Protein AF-A0A6J0DRA9-F1 (afdb_monomer_lite)

Structure (mmCIF, N/CA/C/O backbone):
data_AF-A0A6J0DRA9-F1
#
_entry.id   AF-A0A6J0DRA9-F1
#
loop_
_atom_site.group_PDB
_atom_site.id
_atom_site.type_symbol
_atom_site.label_atom_id
_atom_site.label_alt_id
_atom_site.label_comp_id
_atom_site.label_asym_id
_atom_site.label_entity_id
_atom_site.label_seq_id
_atom_site.pdbx_PDB_ins_code
_atom_site.Cartn_x
_atom_site.Cartn_y
_atom_site.Cartn_z
_atom_site.occupancy
_atom_site.B_iso_or_equiv
_atom_site.auth_seq_id
_atom_site.auth_comp_id
_atom_site.auth_asym_id
_atom_site.auth_atom_id
_atom_site.pdbx_PDB_model_num
ATOM 1 N N . MET A 1 1 ? -7.825 -8.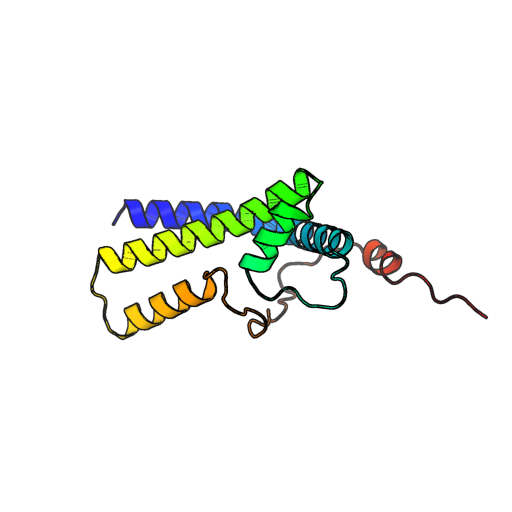032 23.698 1.00 63.78 1 MET A N 1
ATOM 2 C CA . MET A 1 1 ? -7.228 -6.673 23.798 1.00 63.78 1 MET A CA 1
ATOM 3 C C . MET A 1 1 ? -5.697 -6.674 23.669 1.00 63.78 1 MET A C 1
ATOM 5 O O . MET A 1 1 ? -5.191 -5.771 23.019 1.00 63.78 1 MET A O 1
ATOM 9 N N . ASN A 1 2 ? -4.951 -7.650 24.219 1.00 80.06 2 ASN A N 1
ATOM 10 C CA . ASN A 1 2 ? -3.497 -7.770 23.968 1.00 80.06 2 ASN A CA 1
ATOM 11 C C . ASN A 1 2 ? -3.162 -8.102 22.504 1.00 80.06 2 ASN A C 1
ATOM 13 O O . ASN A 1 2 ? -2.335 -7.422 21.915 1.00 80.06 2 ASN A O 1
ATOM 17 N N . GLU A 1 3 ? -3.880 -9.045 21.895 1.00 83.44 3 GLU A N 1
ATOM 18 C CA . GLU A 1 3 ? -3.708 -9.440 20.485 1.00 83.44 3 GLU A CA 1
ATOM 19 C C . GLU A 1 3 ? -3.845 -8.262 19.499 1.00 83.44 3 GLU A C 1
ATOM 21 O O . GLU A 1 3 ? -3.038 -8.084 18.590 1.00 83.44 3 GLU A O 1
ATOM 26 N N . VAL A 1 4 ? -4.818 -7.379 19.737 1.00 85.31 4 VAL A N 1
ATOM 27 C CA . VAL A 1 4 ? -5.027 -6.156 18.942 1.00 85.31 4 VAL A CA 1
ATOM 28 C C . VAL A 1 4 ? -3.830 -5.209 19.038 1.00 85.31 4 VAL A C 1
ATOM 30 O O . VAL A 1 4 ? -3.398 -4.638 18.040 1.00 85.31 4 VAL A O 1
ATOM 33 N N . LYS A 1 5 ? -3.273 -5.049 20.245 1.00 87.31 5 LYS A N 1
ATOM 34 C CA . LYS A 1 5 ? -2.096 -4.202 20.485 1.00 87.31 5 LYS A CA 1
ATOM 35 C C . LYS A 1 5 ? -0.844 -4.783 19.831 1.00 87.31 5 LYS A C 1
ATOM 37 O O . LYS A 1 5 ? -0.021 -4.026 19.326 1.00 87.31 5 LYS A O 1
ATOM 42 N N . GLU A 1 6 ? -0.697 -6.104 19.838 1.00 90.75 6 GLU A N 1
ATOM 43 C CA . GLU A 1 6 ? 0.401 -6.798 19.160 1.00 90.75 6 GLU A CA 1
ATOM 44 C C . GLU A 1 6 ? 0.294 -6.665 17.639 1.00 90.75 6 GLU A C 1
ATOM 46 O O . GLU A 1 6 ? 1.281 -6.313 16.994 1.00 90.75 6 GLU A O 1
ATOM 51 N N . THR A 1 7 ? -0.911 -6.832 17.088 1.00 91.06 7 THR A N 1
ATOM 52 C CA . THR A 1 7 ? -1.191 -6.626 15.659 1.00 91.06 7 THR A CA 1
ATOM 53 C C . THR A 1 7 ? -0.861 -5.195 15.240 1.00 91.06 7 THR A C 1
ATOM 55 O O . THR A 1 7 ? -0.126 -4.985 14.279 1.00 91.06 7 THR A O 1
ATOM 58 N N . LEU A 1 8 ? -1.322 -4.198 16.005 1.00 91.56 8 LEU A N 1
ATOM 59 C CA . LEU A 1 8 ? -1.019 -2.792 15.736 1.00 91.56 8 LEU A CA 1
ATOM 60 C C . LEU A 1 8 ? 0.492 -2.518 15.770 1.00 91.56 8 LEU A C 1
ATOM 62 O O . LEU A 1 8 ? 1.019 -1.885 14.860 1.00 91.56 8 LEU A O 1
ATOM 66 N N . ARG A 1 9 ? 1.206 -3.043 16.774 1.00 94.25 9 ARG A N 1
ATOM 67 C CA . ARG A 1 9 ? 2.667 -2.900 16.873 1.00 94.25 9 ARG A CA 1
ATOM 68 C C . ARG A 1 9 ? 3.385 -3.534 15.678 1.00 94.25 9 ARG A C 1
ATOM 70 O O . ARG A 1 9 ? 4.368 -2.973 15.199 1.00 94.25 9 ARG A O 1
ATOM 77 N N . SER A 1 10 ? 2.913 -4.685 15.200 1.00 94.50 10 SER A N 1
ATOM 78 C CA . SER A 1 10 ? 3.472 -5.348 14.017 1.00 94.50 10 SER A CA 1
ATOM 79 C C . SER A 1 10 ? 3.276 -4.503 12.753 1.00 94.50 10 SER A C 1
ATOM 81 O O . SER A 1 10 ? 4.241 -4.253 12.027 1.00 94.50 10 SER A O 1
ATOM 83 N N . ILE A 1 11 ? 2.068 -3.965 12.548 1.00 94.19 11 ILE A N 1
ATOM 84 C CA . ILE A 1 11 ? 1.761 -3.059 11.432 1.00 94.19 11 ILE A CA 1
ATOM 85 C C . ILE A 1 11 ? 2.637 -1.801 11.501 1.00 94.19 11 ILE A C 1
ATOM 87 O O . ILE A 1 11 ? 3.221 -1.408 10.494 1.00 94.19 11 ILE A O 1
ATOM 91 N N . GLU A 1 12 ? 2.801 -1.192 12.679 1.00 94.12 12 GLU A N 1
ATOM 92 C CA . GLU A 1 12 ? 3.675 -0.025 12.865 1.00 94.12 12 GLU A CA 1
ATOM 93 C C . GLU A 1 12 ? 5.137 -0.318 12.501 1.00 94.12 12 GLU A C 1
ATOM 95 O O . GLU A 1 12 ? 5.812 0.520 11.899 1.00 94.12 12 GLU A O 1
ATOM 100 N N . GLN A 1 13 ? 5.650 -1.500 12.850 1.00 94.94 13 GLN A N 1
ATOM 101 C CA . GLN A 1 13 ? 7.009 -1.912 12.494 1.00 94.94 13 GLN A CA 1
ATOM 102 C C . GLN A 1 13 ? 7.167 -2.097 10.980 1.00 94.94 13 GLN A C 1
ATOM 104 O O . GLN A 1 13 ? 8.131 -1.584 10.406 1.00 94.94 13 GLN A O 1
ATOM 109 N N . LYS A 1 14 ? 6.212 -2.768 10.322 1.00 94.38 14 LYS A N 1
ATOM 110 C CA . LYS A 1 14 ? 6.198 -2.910 8.856 1.00 94.38 14 LYS A CA 1
ATOM 111 C C . LYS A 1 14 ? 6.089 -1.556 8.164 1.00 94.38 14 LYS A C 1
ATOM 113 O O . LYS A 1 14 ? 6.829 -1.296 7.221 1.00 94.38 14 LYS A O 1
ATOM 118 N N . TYR A 1 15 ? 5.234 -0.669 8.669 1.00 94.31 15 TYR A N 1
ATOM 119 C CA . TYR A 1 15 ? 5.080 0.685 8.150 1.00 94.31 15 TYR A CA 1
ATOM 120 C C . TYR A 1 15 ? 6.380 1.490 8.245 1.00 94.31 15 TYR A C 1
ATOM 122 O O . TYR A 1 15 ? 6.775 2.119 7.269 1.00 94.31 15 TYR A O 1
ATOM 130 N N . LYS A 1 16 ? 7.105 1.422 9.370 1.00 92.94 16 LYS A N 1
ATOM 131 C CA . LYS A 1 16 ? 8.421 2.076 9.502 1.00 92.94 16 LYS A CA 1
ATOM 132 C C . LYS A 1 16 ? 9.427 1.560 8.473 1.00 92.94 16 LYS A C 1
ATOM 134 O O . LYS A 1 16 ? 10.155 2.352 7.881 1.00 92.94 16 LYS A O 1
ATOM 139 N N . LEU A 1 17 ? 9.457 0.247 8.243 1.00 93.25 17 LEU A N 1
ATOM 140 C CA . LEU A 1 17 ? 10.323 -0.363 7.232 1.00 93.25 17 LEU A CA 1
ATOM 141 C C . LEU A 1 17 ? 9.926 0.052 5.805 1.00 93.25 17 LEU A C 1
ATOM 143 O O . LEU A 1 17 ? 10.794 0.301 4.968 1.00 93.25 17 LEU A O 1
ATOM 147 N N . PHE A 1 18 ? 8.626 0.136 5.531 1.00 93.69 18 PHE A N 1
ATOM 148 C CA . PHE A 1 18 ? 8.099 0.621 4.259 1.00 93.69 18 PHE A CA 1
ATOM 149 C C . PHE A 1 18 ? 8.464 2.092 4.031 1.00 93.69 18 PHE A C 1
ATOM 151 O O . PHE A 1 18 ? 8.941 2.447 2.958 1.00 93.69 18 PHE A O 1
ATOM 158 N N . GLN A 1 19 ? 8.331 2.932 5.060 1.00 91.31 19 GLN A N 1
ATOM 159 C CA . GLN A 1 19 ? 8.671 4.353 5.009 1.00 91.31 19 GLN A CA 1
ATOM 160 C C . GLN A 1 19 ? 10.147 4.581 4.644 1.00 91.31 19 GLN A C 1
ATOM 162 O O . GLN A 1 19 ? 10.453 5.474 3.861 1.00 91.31 19 GLN A O 1
ATOM 167 N N . GLN A 1 20 ? 11.064 3.746 5.143 1.00 91.12 20 GLN A N 1
ATOM 168 C CA . GLN A 1 20 ? 12.486 3.799 4.767 1.00 91.12 20 GLN A CA 1
ATOM 169 C C . GLN A 1 20 ? 12.741 3.450 3.290 1.00 91.12 20 GLN A C 1
ATOM 171 O O . GLN A 1 20 ? 13.752 3.862 2.731 1.00 91.12 20 GLN A O 1
ATOM 176 N N . GLN A 1 21 ? 11.837 2.701 2.656 1.00 92.25 21 GLN A N 1
ATOM 177 C CA . GLN A 1 21 ? 11.931 2.240 1.266 1.00 92.25 21 GLN A CA 1
ATOM 178 C C . GLN A 1 21 ? 10.927 2.953 0.347 1.00 92.25 21 GLN A C 1
ATOM 180 O O . GLN A 1 21 ? 10.621 2.468 -0.744 1.00 92.25 21 GLN A O 1
ATOM 185 N N . GLN A 1 22 ? 10.410 4.113 0.760 1.00 90.69 22 GLN A N 1
ATOM 186 C CA . GLN A 1 22 ? 9.381 4.835 0.012 1.00 90.69 22 GLN A CA 1
ATOM 187 C C . GLN A 1 22 ? 9.832 5.193 -1.414 1.00 90.69 22 GLN A C 1
ATOM 189 O O . GLN A 1 22 ? 9.041 5.082 -2.347 1.00 90.69 22 GLN A O 1
ATOM 194 N N . PHE A 1 23 ? 11.101 5.557 -1.616 1.00 90.62 23 PHE A N 1
ATOM 195 C CA . PHE A 1 23 ? 11.631 5.827 -2.958 1.00 90.62 23 PHE A CA 1
ATOM 196 C C . PHE A 1 23 ? 11.671 4.573 -3.837 1.00 90.62 23 PHE A C 1
ATOM 198 O O . PHE A 1 23 ? 11.324 4.642 -5.011 1.00 90.62 23 PHE A O 1
ATOM 205 N N . THR A 1 24 ? 11.998 3.411 -3.264 1.00 91.94 24 THR A N 1
ATOM 206 C CA . THR A 1 24 ? 11.922 2.126 -3.975 1.00 91.94 24 THR A CA 1
ATOM 207 C C . THR A 1 24 ? 10.487 1.810 -4.384 1.00 91.94 24 THR A C 1
ATOM 209 O O . THR A 1 24 ? 10.259 1.328 -5.486 1.00 91.94 24 THR A O 1
ATOM 212 N N . PHE A 1 25 ? 9.506 2.115 -3.530 1.00 94.94 25 PHE A N 1
ATOM 213 C CA . PHE A 1 25 ? 8.092 1.957 -3.869 1.00 94.94 25 PHE A CA 1
ATOM 214 C C . PHE A 1 25 ? 7.673 2.863 -5.035 1.00 94.94 25 PHE A C 1
ATOM 216 O O . PHE A 1 25 ? 6.995 2.401 -5.949 1.00 94.94 25 PHE A O 1
ATOM 223 N N . ILE A 1 26 ? 8.099 4.131 -5.031 1.00 91.50 26 ILE A N 1
ATOM 224 C CA . ILE A 1 26 ? 7.813 5.081 -6.118 1.00 91.50 26 ILE A CA 1
ATOM 225 C C . ILE A 1 26 ? 8.424 4.586 -7.437 1.00 91.50 26 ILE A C 1
ATOM 227 O O . ILE A 1 26 ? 7.702 4.472 -8.425 1.00 91.50 26 ILE A O 1
ATOM 231 N N . ALA A 1 27 ? 9.704 4.203 -7.432 1.00 93.12 27 ALA A N 1
ATOM 232 C CA . ALA A 1 27 ? 10.380 3.666 -8.613 1.00 93.12 27 ALA A CA 1
ATOM 233 C C . ALA A 1 27 ? 9.701 2.387 -9.141 1.00 93.12 27 ALA A C 1
ATOM 235 O O . ALA A 1 27 ? 9.459 2.253 -10.338 1.00 93.12 27 ALA A O 1
ATOM 236 N N . ALA A 1 28 ? 9.300 1.475 -8.247 1.00 95.25 28 ALA A N 1
ATOM 237 C CA . ALA A 1 28 ? 8.576 0.261 -8.619 1.00 95.25 28 ALA A CA 1
ATOM 238 C C . ALA A 1 28 ? 7.246 0.566 -9.329 1.00 95.25 28 ALA A C 1
ATOM 240 O O . ALA A 1 28 ? 6.897 -0.089 -10.315 1.00 95.25 28 ALA A O 1
ATOM 241 N N . LEU A 1 29 ? 6.502 1.572 -8.856 1.00 94.19 29 LEU A N 1
ATOM 242 C CA . LEU A 1 29 ? 5.274 2.022 -9.511 1.00 94.19 29 LEU A CA 1
ATOM 243 C C . LEU A 1 29 ? 5.550 2.634 -10.887 1.00 94.19 29 LEU A C 1
ATOM 245 O O . LEU A 1 29 ? 4.794 2.377 -11.822 1.00 94.19 29 LEU A O 1
ATOM 249 N N . GLU A 1 30 ? 6.621 3.410 -11.037 1.00 92.00 30 GLU A N 1
ATOM 250 C CA . GLU A 1 30 ? 7.024 3.984 -12.325 1.00 92.00 30 GLU A CA 1
ATOM 251 C C . GLU A 1 30 ? 7.375 2.901 -13.349 1.00 92.00 30 GLU A C 1
ATOM 253 O O . GLU A 1 30 ? 6.822 2.912 -14.451 1.00 92.00 30 GLU A O 1
ATOM 258 N N . HIS A 1 31 ? 8.192 1.915 -12.965 1.00 94.19 31 HIS A N 1
ATOM 259 C CA . HIS A 1 31 ? 8.525 0.777 -13.826 1.00 94.19 31 HIS A CA 1
ATOM 260 C C . HIS A 1 31 ? 7.274 -0.007 -14.244 1.00 94.19 31 HIS A C 1
ATOM 262 O O . HIS A 1 31 ? 7.104 -0.346 -15.416 1.00 94.19 31 HIS A O 1
ATOM 268 N N . CYS A 1 32 ? 6.357 -0.276 -13.307 1.00 94.19 32 CYS A N 1
ATOM 269 C CA . CYS A 1 32 ? 5.123 -0.995 -13.625 1.00 94.19 32 CYS A CA 1
ATOM 270 C C . CYS A 1 32 ? 4.216 -0.204 -14.575 1.00 94.19 32 CYS A C 1
ATOM 272 O O . CYS A 1 32 ? 3.643 -0.782 -15.497 1.00 94.19 32 CYS A O 1
ATOM 274 N N . ARG A 1 33 ? 4.100 1.117 -14.390 1.00 93.12 33 ARG A N 1
ATOM 275 C CA . ARG A 1 33 ? 3.332 1.994 -15.290 1.00 93.12 33 ARG A CA 1
ATOM 276 C C . ARG A 1 33 ? 3.935 2.052 -16.684 1.00 93.12 33 ARG A C 1
ATOM 278 O O . ARG A 1 33 ? 3.197 2.104 -17.666 1.00 93.12 33 ARG A O 1
ATOM 285 N N . GLU A 1 34 ? 5.260 2.051 -16.779 1.00 91.62 34 GLU A N 1
ATOM 286 C CA . GLU A 1 34 ? 5.959 1.974 -18.057 1.00 91.62 34 GLU A CA 1
ATOM 287 C C . GLU A 1 34 ? 5.649 0.664 -18.785 1.00 91.62 34 GLU A C 1
ATOM 289 O O . GLU A 1 34 ? 5.249 0.707 -19.949 1.00 91.62 34 GLU A O 1
ATOM 294 N N . ASN A 1 35 ? 5.720 -0.467 -18.079 1.00 91.62 35 ASN A N 1
ATOM 295 C CA . ASN A 1 35 ? 5.383 -1.785 -18.623 1.00 91.62 35 ASN A CA 1
ATOM 296 C C . ASN A 1 35 ? 3.902 -1.912 -19.016 1.00 91.62 35 ASN A C 1
ATOM 298 O O . ASN A 1 35 ? 3.577 -2.614 -19.969 1.00 91.62 35 ASN A O 1
ATOM 302 N N . ALA A 1 36 ? 3.002 -1.234 -18.300 1.00 91.81 36 ALA A N 1
ATOM 303 C CA . ALA A 1 36 ? 1.573 -1.195 -18.610 1.00 91.81 36 ALA A CA 1
ATOM 304 C C . ALA A 1 36 ? 1.209 -0.191 -19.719 1.00 91.81 36 ALA A C 1
ATOM 306 O O . ALA A 1 36 ? 0.043 -0.094 -20.100 1.00 91.81 36 ALA A O 1
ATOM 307 N N . HIS A 1 37 ? 2.178 0.591 -20.208 1.00 89.94 37 HIS A N 1
ATOM 308 C CA . HIS A 1 37 ? 1.957 1.733 -21.098 1.00 89.94 37 HIS A CA 1
ATOM 309 C C . HIS A 1 37 ? 0.952 2.772 -20.546 1.00 89.94 37 HIS A C 1
ATOM 311 O O . HIS A 1 37 ? 0.356 3.531 -21.309 1.00 89.94 37 HIS A O 1
ATOM 317 N N . ASP A 1 38 ? 0.809 2.867 -19.217 1.00 86.06 38 ASP A N 1
ATOM 318 C CA . ASP A 1 38 ? -0.115 3.781 -18.524 1.00 86.06 38 ASP A CA 1
ATOM 319 C C . ASP A 1 38 ? 0.628 4.944 -17.840 1.00 86.06 38 ASP A C 1
ATOM 321 O O . ASP A 1 38 ? 0.515 5.227 -16.641 1.00 86.06 38 ASP A O 1
ATOM 325 N N . LYS A 1 39 ? 1.448 5.645 -18.632 1.00 81.06 39 LYS A N 1
ATOM 326 C CA . LYS A 1 39 ? 2.190 6.830 -18.166 1.00 81.06 39 LYS A CA 1
ATOM 327 C C . LYS A 1 39 ? 1.300 8.070 -18.007 1.00 81.06 39 LYS A C 1
ATOM 329 O O . LYS A 1 39 ? 1.709 9.033 -17.361 1.00 81.06 39 LYS A O 1
ATOM 334 N N . ILE A 1 40 ? 0.089 8.052 -18.567 1.00 79.62 40 ILE A N 1
ATOM 335 C CA . ILE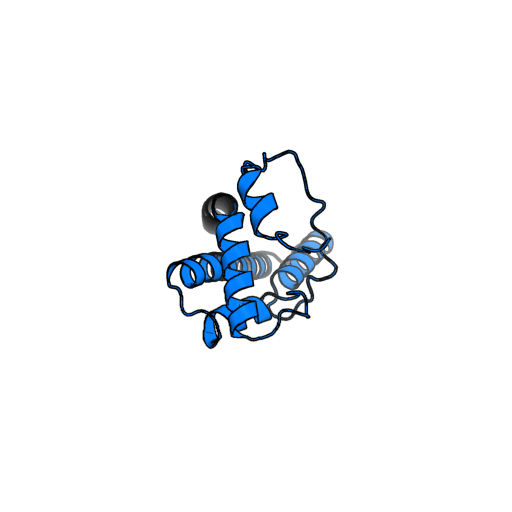 A 1 40 ? -0.803 9.219 -18.626 1.00 79.62 40 ILE A CA 1
ATOM 336 C C . ILE A 1 40 ? -1.697 9.297 -17.387 1.00 79.62 40 ILE A C 1
ATOM 338 O O . ILE A 1 40 ? -1.915 10.391 -16.865 1.00 79.62 40 ILE A O 1
ATOM 342 N N . ARG A 1 41 ? -2.224 8.167 -16.895 1.00 78.31 41 ARG A N 1
ATOM 343 C CA . ARG A 1 41 ? -3.155 8.190 -15.762 1.00 78.31 41 ARG A CA 1
ATOM 344 C C . ARG A 1 41 ? -2.399 8.122 -14.435 1.00 78.31 41 ARG A C 1
ATOM 346 O O . ARG A 1 41 ? -1.430 7.364 -14.320 1.00 78.31 41 ARG A O 1
ATOM 353 N N . PRO A 1 42 ? -2.797 8.924 -13.430 1.00 85.12 42 PRO A N 1
ATOM 354 C CA . PRO A 1 42 ? -2.263 8.787 -12.087 1.00 85.12 42 PRO A CA 1
ATOM 355 C C . PRO A 1 42 ? -2.767 7.490 -11.452 1.00 85.12 42 PRO A C 1
ATOM 357 O O . PRO A 1 42 ? -3.870 7.025 -11.741 1.00 85.12 42 PRO A O 1
ATOM 360 N N . ILE A 1 43 ? -1.967 6.943 -10.543 1.00 87.81 43 ILE A N 1
ATOM 361 C CA . ILE A 1 43 ? -2.390 5.827 -9.701 1.00 87.81 43 ILE A CA 1
ATOM 362 C C . ILE A 1 43 ? -3.336 6.375 -8.644 1.00 87.81 43 ILE A C 1
ATOM 364 O O . ILE A 1 43 ? -2.986 7.301 -7.914 1.00 87.81 43 ILE A O 1
ATOM 368 N N . SER A 1 44 ? -4.528 5.805 -8.575 1.00 90.00 44 SER A N 1
ATOM 369 C CA . SER A 1 44 ? -5.624 6.328 -7.774 1.00 90.00 44 SER A CA 1
ATOM 370 C C . SER A 1 44 ? -6.228 5.300 -6.824 1.00 90.00 44 SER A C 1
ATOM 372 O O . SER A 1 44 ? -7.064 5.663 -6.017 1.00 90.00 44 SER A O 1
ATOM 374 N N . SER A 1 45 ? -5.828 4.027 -6.863 1.00 93.12 45 SER A N 1
ATOM 375 C CA . SER A 1 45 ? -6.397 3.009 -5.966 1.00 93.12 45 SER A CA 1
ATOM 376 C C . SER A 1 45 ? -5.406 1.906 -5.602 1.00 93.12 45 SER A C 1
ATOM 378 O O . SER A 1 45 ? -4.460 1.622 -6.338 1.00 93.12 45 SER A O 1
ATOM 380 N N . ILE A 1 46 ? -5.655 1.238 -4.472 1.00 94.31 46 ILE A N 1
ATOM 381 C CA . ILE A 1 46 ? -4.879 0.068 -4.028 1.00 94.31 46 ILE A CA 1
ATOM 382 C C . ILE A 1 46 ? -5.034 -1.088 -5.031 1.00 94.31 46 ILE A C 1
ATOM 384 O O . ILE A 1 46 ? -4.068 -1.790 -5.322 1.00 94.31 46 ILE A O 1
ATOM 388 N N . GLY A 1 47 ? -6.221 -1.252 -5.620 1.00 94.00 47 GLY A N 1
ATOM 389 C CA . GLY A 1 47 ? -6.486 -2.263 -6.643 1.00 94.00 47 GLY A CA 1
ATOM 390 C C . GLY A 1 47 ? -5.647 -2.068 -7.908 1.00 94.00 47 GLY A C 1
ATOM 391 O O . GLY A 1 47 ? -5.176 -3.047 -8.484 1.00 94.00 47 GLY A O 1
ATOM 392 N N . GLN A 1 48 ? -5.374 -0.822 -8.311 1.00 93.12 48 GLN A N 1
ATOM 393 C CA . GLN A 1 48 ? -4.434 -0.551 -9.406 1.00 93.12 48 GLN A CA 1
ATOM 394 C C . GLN A 1 48 ? -3.007 -0.985 -9.054 1.00 93.12 48 GLN A C 1
ATOM 396 O O . GLN A 1 48 ? -2.344 -1.602 -9.884 1.00 93.12 48 GLN A O 1
ATOM 401 N N . VAL A 1 49 ? -2.550 -0.731 -7.823 1.00 95.00 49 VAL A N 1
ATOM 402 C CA . VAL A 1 49 ? -1.228 -1.183 -7.352 1.00 95.00 49 VAL A CA 1
ATOM 403 C C . VAL A 1 49 ? -1.126 -2.711 -7.379 1.00 95.00 49 VAL A C 1
ATOM 405 O O . VAL A 1 49 ? -0.121 -3.253 -7.838 1.00 95.00 49 VAL A O 1
ATOM 408 N N . GLN A 1 50 ? -2.179 -3.414 -6.951 1.00 96.06 50 GLN A N 1
ATOM 409 C CA . GLN A 1 50 ? -2.241 -4.873 -7.035 1.00 96.06 50 GLN A CA 1
ATOM 410 C C . GLN A 1 50 ? -2.183 -5.367 -8.486 1.00 96.06 50 GLN A C 1
ATOM 412 O O . GLN A 1 50 ? -1.367 -6.231 -8.802 1.00 96.06 50 GLN A O 1
ATOM 417 N N . SER A 1 51 ? -2.984 -4.778 -9.379 1.00 95.06 51 SER A N 1
ATOM 418 C CA . SER A 1 51 ? -2.988 -5.135 -10.802 1.00 95.06 51 SER A CA 1
ATOM 419 C C . SER A 1 51 ? -1.610 -4.943 -11.447 1.00 95.06 51 SER A C 1
ATOM 421 O O . SER A 1 51 ? -1.140 -5.823 -12.171 1.00 95.06 51 SER A O 1
ATOM 423 N N . TYR A 1 52 ? -0.917 -3.847 -11.122 1.00 94.81 52 TYR A N 1
ATOM 424 C CA . TYR A 1 52 ? 0.460 -3.599 -11.550 1.00 94.81 52 TYR A CA 1
ATOM 425 C C . TYR A 1 52 ? 1.447 -4.650 -11.054 1.00 94.81 52 TYR A C 1
ATOM 427 O O . TYR A 1 52 ? 2.221 -5.180 -11.851 1.00 94.81 52 TYR A O 1
ATOM 435 N N . MET A 1 53 ? 1.386 -5.006 -9.772 1.00 95.75 53 MET A N 1
ATOM 436 C CA . MET A 1 53 ? 2.244 -6.045 -9.202 1.00 95.75 53 MET A CA 1
ATOM 437 C C . MET A 1 53 ? 2.011 -7.426 -9.847 1.00 95.75 53 MET A C 1
ATOM 439 O O . MET A 1 53 ? 2.948 -8.215 -9.996 1.00 95.75 53 MET A O 1
ATOM 443 N N . GLU A 1 54 ? 0.768 -7.748 -10.199 1.00 95.62 54 GLU A N 1
ATOM 444 C CA . GLU A 1 54 ? 0.398 -9.055 -10.749 1.00 95.62 54 GLU A CA 1
ATOM 445 C C . GLU A 1 54 ? 0.735 -9.193 -12.236 1.00 95.62 54 GLU A C 1
ATOM 447 O O . GLU A 1 54 ? 1.242 -10.241 -12.635 1.00 95.62 54 GLU A O 1
ATOM 452 N N . HIS A 1 55 ? 0.505 -8.148 -13.036 1.00 95.19 55 HIS A N 1
ATOM 453 C CA . HIS A 1 55 ? 0.539 -8.247 -14.500 1.00 95.19 55 HIS A CA 1
ATOM 454 C C . HIS A 1 55 ? 1.711 -7.511 -15.158 1.00 95.19 55 HIS A C 1
ATOM 456 O O . HIS A 1 55 ? 2.065 -7.831 -16.290 1.00 95.19 55 HIS A O 1
ATOM 462 N N . TYR A 1 56 ? 2.314 -6.533 -14.476 1.00 94.25 56 TYR A N 1
ATOM 463 C CA . TYR A 1 56 ? 3.273 -5.603 -15.088 1.00 94.25 56 TYR A CA 1
ATOM 464 C C . TYR A 1 56 ? 4.587 -5.461 -14.298 1.00 94.25 56 TYR A C 1
ATOM 466 O O . TYR A 1 56 ? 5.460 -4.676 -14.675 1.00 94.25 56 TYR A O 1
ATOM 474 N N . CYS A 1 57 ? 4.762 -6.238 -13.224 1.00 95.00 57 CYS A N 1
ATOM 475 C CA . CYS A 1 57 ? 5.948 -6.214 -12.373 1.00 95.00 57 CYS A CA 1
ATOM 476 C C . CYS A 1 57 ? 6.839 -7.443 -12.602 1.00 95.00 57 CYS A C 1
ATOM 478 O O . CYS A 1 57 ? 6.585 -8.523 -12.065 1.00 95.00 57 CYS A O 1
ATOM 480 N N . ASN A 1 58 ? 7.933 -7.252 -13.340 1.00 90.94 58 ASN A N 1
ATOM 481 C CA . ASN A 1 58 ? 8.892 -8.318 -13.667 1.00 90.94 58 ASN A CA 1
ATOM 482 C C . ASN A 1 58 ? 10.102 -8.369 -12.714 1.00 90.94 58 ASN A C 1
ATOM 484 O O . ASN A 1 58 ? 10.824 -9.363 -12.672 1.00 90.94 58 ASN A O 1
ATOM 488 N N . ASN A 1 59 ? 10.341 -7.301 -11.949 1.00 93.88 59 ASN A N 1
ATOM 489 C CA . ASN A 1 59 ? 11.473 -7.179 -11.035 1.00 93.88 59 ASN A CA 1
ATOM 490 C C . ASN A 1 59 ? 11.098 -7.686 -9.628 1.00 93.88 59 ASN A C 1
ATOM 492 O O . ASN A 1 59 ? 10.054 -7.332 -9.080 1.00 93.88 59 ASN A O 1
ATOM 496 N N . SER A 1 60 ? 11.952 -8.516 -9.020 1.00 95.31 60 SER A N 1
ATOM 497 C CA . SER A 1 60 ? 11.700 -9.097 -7.693 1.00 95.31 60 SER A CA 1
ATOM 498 C C . SER A 1 60 ? 11.749 -8.077 -6.550 1.00 95.31 60 SER A C 1
ATOM 500 O O . SER A 1 60 ? 11.013 -8.219 -5.574 1.00 95.31 60 SER A O 1
ATOM 502 N N . THR A 1 61 ? 12.607 -7.061 -6.655 1.00 95.50 61 THR A N 1
ATOM 503 C CA . THR A 1 61 ? 12.705 -5.954 -5.694 1.00 95.50 61 THR A CA 1
ATOM 504 C C . THR A 1 61 ? 11.447 -5.097 -5.746 1.00 95.50 61 THR A C 1
ATOM 506 O O . THR A 1 61 ? 10.842 -4.849 -4.702 1.00 95.50 61 THR A O 1
ATOM 509 N N . ASP A 1 62 ? 10.998 -4.745 -6.952 1.00 95.69 62 ASP A N 1
ATOM 510 C CA . ASP A 1 62 ? 9.761 -3.988 -7.168 1.00 95.69 62 ASP A CA 1
ATOM 511 C C . ASP A 1 62 ? 8.561 -4.768 -6.623 1.00 95.69 62 ASP A C 1
ATOM 513 O O . ASP A 1 62 ? 7.783 -4.267 -5.812 1.00 95.69 62 ASP A O 1
ATOM 517 N N . ARG A 1 63 ? 8.474 -6.061 -6.953 1.00 96.88 63 ARG A N 1
ATOM 518 C CA . ARG A 1 63 ? 7.408 -6.933 -6.452 1.00 96.88 63 ARG A CA 1
ATOM 519 C C . ARG A 1 63 ? 7.393 -6.996 -4.929 1.00 96.88 63 ARG A C 1
ATOM 521 O O . ARG A 1 63 ? 6.324 -6.950 -4.330 1.00 96.88 63 ARG A O 1
ATOM 528 N N . ARG A 1 64 ? 8.564 -7.083 -4.290 1.00 96.88 64 ARG A N 1
ATOM 529 C CA . ARG A 1 64 ? 8.682 -7.123 -2.827 1.00 96.88 64 ARG A CA 1
ATOM 530 C C . ARG A 1 64 ? 8.161 -5.841 -2.178 1.00 96.88 64 ARG A C 1
ATOM 532 O O . ARG A 1 64 ? 7.459 -5.936 -1.172 1.00 96.88 64 ARG A O 1
ATOM 539 N N . ILE A 1 65 ? 8.502 -4.664 -2.705 1.00 97.12 65 ILE A N 1
ATOM 540 C CA . ILE A 1 65 ? 8.069 -3.400 -2.094 1.00 97.12 65 ILE A CA 1
ATOM 541 C C . ILE A 1 65 ? 6.582 -3.114 -2.355 1.00 97.12 65 ILE A C 1
ATOM 543 O O . ILE A 1 65 ? 5.883 -2.670 -1.444 1.00 97.12 65 ILE A O 1
ATOM 547 N N . LEU A 1 66 ? 6.069 -3.453 -3.545 1.00 96.81 66 LEU A N 1
ATOM 548 C CA . LEU A 1 66 ? 4.636 -3.380 -3.853 1.00 96.81 66 LEU A CA 1
ATOM 549 C C . LEU A 1 66 ? 3.834 -4.325 -2.953 1.00 96.81 66 LEU A C 1
ATOM 551 O O . LEU A 1 66 ? 2.815 -3.931 -2.389 1.00 96.81 66 LEU A O 1
ATOM 555 N N . PHE A 1 67 ? 4.333 -5.546 -2.745 1.00 96.69 67 PHE A N 1
ATOM 556 C CA . PHE A 1 67 ? 3.720 -6.502 -1.830 1.00 96.69 67 PHE A CA 1
ATOM 557 C C . PHE A 1 67 ? 3.699 -5.986 -0.387 1.00 96.69 67 PHE A C 1
ATOM 559 O O . PHE A 1 67 ? 2.678 -6.108 0.276 1.00 96.69 67 PHE A O 1
ATOM 566 N N . MET A 1 68 ? 4.783 -5.364 0.094 1.00 96.50 68 MET A N 1
ATOM 567 C CA . MET A 1 68 ? 4.832 -4.785 1.444 1.00 96.50 68 MET A CA 1
ATOM 568 C C . MET A 1 68 ? 3.745 -3.721 1.657 1.00 96.50 68 MET A C 1
ATOM 570 O O . MET A 1 68 ? 3.098 -3.717 2.701 1.00 96.50 68 MET A O 1
ATOM 574 N N . PHE A 1 69 ? 3.510 -2.856 0.665 1.00 95.94 69 PHE A N 1
ATOM 575 C CA . PHE A 1 69 ? 2.412 -1.886 0.702 1.00 95.94 69 PHE A CA 1
ATOM 576 C C . PHE A 1 69 ? 1.042 -2.576 0.796 1.00 95.94 69 PHE A C 1
ATOM 578 O O . PHE A 1 69 ? 0.248 -2.262 1.683 1.00 95.94 69 PHE A O 1
ATOM 585 N N . LEU A 1 70 ? 0.780 -3.546 -0.088 1.00 96.38 70 LEU A N 1
ATOM 586 C CA . LEU A 1 70 ? -0.493 -4.274 -0.128 1.00 96.38 70 LEU A CA 1
ATOM 587 C C . LEU A 1 70 ? -0.747 -5.074 1.158 1.00 96.38 70 LEU A C 1
ATOM 589 O O . LEU A 1 70 ? -1.880 -5.115 1.641 1.00 96.38 70 LEU A O 1
ATOM 593 N N . ASP A 1 71 ? 0.298 -5.674 1.730 1.00 95.88 71 ASP A N 1
ATOM 594 C CA . ASP A 1 71 ? 0.237 -6.414 2.991 1.00 95.88 71 ASP A CA 1
ATOM 595 C C . ASP A 1 71 ? -0.153 -5.492 4.154 1.00 95.88 71 ASP A C 1
ATOM 597 O O . ASP A 1 71 ? -1.093 -5.798 4.885 1.00 95.88 71 ASP A O 1
ATOM 601 N N . ILE A 1 72 ? 0.465 -4.306 4.259 1.00 95.19 72 ILE A N 1
ATOM 602 C CA . ILE A 1 72 ? 0.100 -3.297 5.268 1.00 95.19 72 ILE A CA 1
ATOM 603 C C . ILE A 1 72 ? -1.374 -2.887 5.125 1.00 95.19 72 ILE A C 1
ATOM 605 O O . ILE A 1 72 ? -2.099 -2.859 6.121 1.00 95.19 72 ILE A O 1
ATOM 609 N N . CYS A 1 73 ? -1.852 -2.597 3.909 1.00 94.94 73 CYS A N 1
ATOM 610 C CA . CYS A 1 73 ? -3.260 -2.247 3.684 1.00 94.94 73 CYS A CA 1
ATOM 611 C C . CYS A 1 73 ? -4.211 -3.391 4.077 1.00 94.94 73 CYS A C 1
ATOM 613 O O . CYS A 1 73 ? -5.245 -3.153 4.704 1.00 94.94 73 CYS A O 1
ATOM 615 N N . SER A 1 74 ? -3.848 -4.634 3.748 1.00 94.19 74 SER A N 1
ATOM 616 C CA . SER A 1 74 ? -4.614 -5.833 4.102 1.00 94.19 74 SER A CA 1
ATOM 617 C C . SER A 1 74 ? -4.694 -6.032 5.617 1.00 94.19 74 SER A C 1
ATOM 619 O O . SER A 1 74 ? -5.778 -6.263 6.158 1.00 94.19 74 SER A O 1
ATOM 621 N N . GLU A 1 75 ? -3.574 -5.895 6.327 1.00 94.00 75 GLU A N 1
ATOM 622 C CA . GLU A 1 75 ? -3.530 -6.008 7.787 1.00 94.00 75 GLU A CA 1
ATOM 623 C C . GLU A 1 75 ? -4.300 -4.887 8.486 1.00 94.00 75 GLU A C 1
ATOM 625 O O . GLU A 1 75 ? -5.035 -5.160 9.435 1.00 94.00 75 GLU A O 1
ATOM 630 N N . LEU A 1 76 ? -4.217 -3.650 7.987 1.00 93.31 76 LEU A N 1
ATOM 631 C CA . LEU A 1 76 ? -5.027 -2.538 8.489 1.00 93.31 76 LEU A CA 1
ATOM 632 C C . LEU A 1 76 ? -6.527 -2.807 8.321 1.00 93.31 76 LEU A C 1
ATOM 634 O O . LEU A 1 76 ? -7.301 -2.557 9.245 1.00 93.31 76 LEU A O 1
ATOM 638 N N . ASN A 1 77 ? -6.947 -3.356 7.178 1.00 91.88 77 ASN A N 1
ATOM 639 C CA . ASN A 1 77 ? -8.347 -3.704 6.947 1.00 91.88 77 ASN A CA 1
ATOM 640 C C . ASN A 1 77 ? -8.827 -4.811 7.902 1.00 91.88 77 ASN A C 1
ATOM 642 O O . ASN A 1 77 ? -9.890 -4.689 8.511 1.00 91.88 77 ASN A O 1
ATOM 646 N N . LYS A 1 78 ? -8.018 -5.861 8.097 1.00 91.56 78 LYS A N 1
ATOM 647 C CA . LYS A 1 78 ? -8.305 -6.936 9.065 1.00 91.56 78 LYS A CA 1
ATOM 648 C C . LYS A 1 78 ? -8.397 -6.399 10.492 1.00 91.56 78 LYS A C 1
ATOM 650 O O . LYS A 1 78 ? -9.303 -6.777 11.232 1.00 91.56 78 LYS A O 1
ATOM 655 N N . LEU A 1 79 ? -7.499 -5.488 10.869 1.00 90.44 79 LEU A N 1
ATOM 656 C CA . LEU A 1 79 ? -7.533 -4.830 12.172 1.00 90.44 79 LEU A CA 1
ATOM 657 C C . LEU A 1 79 ? -8.832 -4.028 12.346 1.00 90.44 79 LEU A C 1
ATOM 659 O O . LEU A 1 79 ? -9.448 -4.096 13.409 1.00 90.44 79 LEU A O 1
ATOM 663 N N . CYS A 1 80 ? -9.286 -3.329 11.300 1.00 89.50 80 CYS A N 1
ATOM 664 C CA . CYS A 1 80 ? -10.555 -2.605 11.338 1.00 89.50 80 CYS A CA 1
ATOM 665 C C . CYS A 1 80 ? -11.751 -3.548 11.559 1.00 89.50 80 CYS A C 1
ATOM 667 O O . CYS A 1 80 ? -12.562 -3.315 12.452 1.00 89.50 80 CYS A O 1
ATOM 669 N N . GLN A 1 81 ? -11.820 -4.653 10.812 1.00 88.12 81 GLN A N 1
ATOM 670 C CA . GLN A 1 81 ? -12.865 -5.675 10.976 1.00 88.12 81 GLN A CA 1
ATOM 671 C C . GLN A 1 81 ? -12.861 -6.288 12.384 1.00 88.12 81 GLN A C 1
ATOM 673 O O . GLN A 1 81 ? -13.913 -6.537 12.972 1.00 88.12 81 GLN A O 1
ATOM 678 N N . HIS A 1 82 ? -11.674 -6.505 12.953 1.00 87.12 82 HIS A N 1
ATOM 679 C CA . HIS A 1 82 ? -11.536 -7.052 14.297 1.00 87.12 82 HIS A CA 1
ATOM 680 C C . HIS A 1 82 ? -12.028 -6.079 15.382 1.00 87.12 82 HIS A C 1
ATOM 682 O O . HIS A 1 82 ? -12.658 -6.507 16.350 1.00 87.12 82 HIS A O 1
ATOM 688 N N . PHE A 1 83 ? -11.807 -4.769 15.216 1.00 84.69 83 PHE A N 1
ATOM 689 C CA . PHE A 1 83 ? -12.380 -3.758 16.113 1.00 84.69 83 PHE A CA 1
ATOM 690 C C . PHE A 1 83 ? -13.911 -3.750 16.085 1.00 84.69 83 PHE A C 1
ATOM 692 O O . PHE A 1 83 ? -14.535 -3.662 17.141 1.00 84.69 83 PHE A O 1
ATOM 699 N N . GLU A 1 84 ? -14.497 -3.899 14.900 1.00 83.12 84 GLU A N 1
ATOM 700 C CA . GLU A 1 84 ? -15.945 -4.009 14.692 1.00 83.12 84 GLU A CA 1
ATOM 701 C C . GLU A 1 84 ? -16.552 -5.218 15.414 1.00 83.12 84 GLU A C 1
ATOM 703 O O . GLU A 1 84 ? -17.587 -5.104 16.069 1.00 83.12 84 GLU A O 1
ATOM 708 N N . ALA A 1 85 ? -15.882 -6.370 15.337 1.00 82.44 85 ALA A N 1
ATOM 709 C CA . ALA A 1 85 ? -16.338 -7.601 15.977 1.00 82.44 85 ALA A CA 1
ATOM 710 C C . ALA A 1 85 ? -16.228 -7.561 17.512 1.00 82.44 85 ALA A C 1
ATOM 712 O O . ALA A 1 85 ? -17.033 -8.179 18.208 1.00 82.44 85 ALA A O 1
ATOM 713 N N . LEU A 1 86 ? -15.229 -6.854 18.052 1.00 78.12 86 LEU A N 1
ATOM 714 C CA . LEU A 1 86 ? -14.984 -6.778 19.495 1.00 78.12 86 LEU A CA 1
ATOM 715 C C . LEU A 1 86 ? -15.893 -5.786 20.222 1.00 78.12 86 LEU A C 1
ATOM 717 O O . LEU A 1 86 ? -16.133 -5.948 21.421 1.00 78.12 86 LEU A O 1
ATOM 721 N N . HIS A 1 87 ? -16.353 -4.732 19.547 1.00 68.69 87 HIS A N 1
ATOM 722 C CA . HIS A 1 87 ? -17.167 -3.715 20.191 1.00 68.69 87 HIS A CA 1
ATOM 723 C C . HIS A 1 87 ? -18.129 -3.066 19.199 1.00 68.69 87 HIS A C 1
ATOM 725 O O . HIS A 1 87 ? -17.707 -2.454 18.220 1.00 68.69 87 HIS A O 1
ATOM 731 N N . SER A 1 88 ? -19.426 -3.099 19.515 1.00 65.94 88 SER A N 1
ATOM 732 C CA . SER A 1 88 ? -20.400 -2.166 18.954 1.00 65.94 88 SER A CA 1
ATOM 733 C C . SER A 1 88 ? -20.060 -0.778 19.495 1.00 65.94 88 SER A C 1
ATOM 735 O O . SER A 1 88 ? -20.580 -0.356 20.529 1.00 65.94 88 SER A O 1
ATOM 737 N N . GLY A 1 89 ? -19.078 -0.128 18.875 1.00 70.25 89 GLY A N 1
ATOM 738 C CA . GLY A 1 89 ? -18.543 1.138 19.336 1.00 70.25 89 GLY A CA 1
ATOM 739 C C . GLY A 1 89 ? -19.599 2.236 19.376 1.00 70.25 89 GLY A C 1
ATOM 740 O O . GLY A 1 89 ? -20.749 2.084 18.961 1.00 70.25 89 GLY A O 1
ATOM 741 N N . THR A 1 90 ? -19.183 3.397 19.858 1.00 80.44 90 THR A N 1
ATOM 742 C CA . THR A 1 90 ? -19.995 4.610 19.762 1.00 80.44 90 THR A CA 1
ATOM 743 C C . THR A 1 90 ? -20.171 5.028 18.294 1.00 80.44 90 THR A C 1
ATOM 745 O O . THR A 1 90 ? -19.315 4.712 17.461 1.00 80.44 90 THR A O 1
ATOM 748 N N . PRO A 1 91 ? -21.205 5.817 17.951 1.00 81.19 91 PRO A N 1
ATOM 749 C CA . PRO A 1 91 ? -21.367 6.347 16.594 1.00 81.19 91 PRO A CA 1
ATOM 750 C C . PRO A 1 91 ? -20.117 7.069 16.066 1.00 81.19 91 PRO A C 1
ATOM 752 O O . PRO A 1 91 ? -19.811 6.994 14.879 1.00 81.19 91 PRO A O 1
ATOM 755 N N . VAL A 1 92 ? -19.358 7.723 16.954 1.00 82.50 92 VAL A N 1
ATOM 756 C CA . VAL A 1 92 ? -18.111 8.426 16.615 1.00 82.50 92 VAL A CA 1
ATOM 757 C C . VAL A 1 92 ? -17.001 7.444 16.238 1.00 82.50 92 VAL A C 1
ATOM 759 O O . VAL A 1 92 ? -16.376 7.597 15.190 1.00 82.50 92 VAL A O 1
ATOM 762 N N . THR A 1 93 ? -16.762 6.418 17.058 1.00 83.25 93 THR A N 1
ATOM 763 C CA . THR A 1 93 ? -15.722 5.412 16.788 1.00 83.25 93 THR A CA 1
ATOM 764 C C . THR A 1 93 ? -16.058 4.569 15.563 1.00 83.25 93 THR A C 1
ATOM 766 O O . THR A 1 93 ? -15.165 4.280 14.774 1.00 83.25 93 THR A O 1
ATOM 769 N N . ASN A 1 94 ? -17.338 4.255 15.352 1.00 83.81 94 ASN A N 1
ATOM 770 C CA . ASN A 1 94 ? -17.783 3.517 14.170 1.00 83.81 94 ASN A CA 1
ATOM 771 C C . ASN A 1 94 ? -17.599 4.362 12.902 1.00 83.81 94 ASN A C 1
ATOM 773 O O . ASN A 1 94 ? -17.092 3.863 11.909 1.00 83.81 94 ASN A O 1
ATOM 777 N N . ASN A 1 95 ? -17.903 5.666 12.941 1.00 85.88 95 ASN A N 1
ATOM 778 C CA . ASN A 1 95 ? -17.652 6.562 11.806 1.00 85.88 95 ASN A CA 1
ATOM 779 C C . ASN A 1 95 ? -16.158 6.640 11.442 1.00 85.88 95 ASN A C 1
ATOM 781 O O . ASN A 1 95 ? -15.804 6.606 10.264 1.00 85.88 95 ASN A O 1
ATOM 785 N N . LEU A 1 96 ? -15.275 6.722 12.444 1.00 86.25 96 LEU A N 1
ATOM 786 C CA . LEU A 1 96 ? -13.827 6.692 12.217 1.00 86.25 96 LEU A CA 1
ATOM 787 C C . LEU A 1 96 ? -13.381 5.363 11.596 1.00 86.25 96 LEU A C 1
ATOM 789 O O . LEU A 1 96 ? -12.593 5.366 10.653 1.00 86.25 96 LEU A O 1
ATOM 793 N N . LEU A 1 97 ? -13.917 4.246 12.084 1.00 87.69 97 LEU A N 1
ATOM 794 C CA . LEU A 1 97 ? -13.605 2.913 11.580 1.00 87.69 97 LEU A CA 1
ATOM 795 C C . LEU A 1 97 ? -14.055 2.721 10.125 1.00 87.69 97 LEU A C 1
ATOM 797 O O . LEU A 1 97 ? -13.271 2.254 9.302 1.00 87.69 97 LEU A O 1
ATOM 801 N N . GLU A 1 98 ? -15.262 3.172 9.777 1.00 88.31 98 GLU A N 1
ATOM 802 C CA . GLU A 1 98 ? -15.765 3.168 8.397 1.00 88.31 98 GLU A CA 1
ATOM 803 C C . GLU A 1 98 ? -14.876 3.981 7.451 1.00 88.31 98 GLU A C 1
ATOM 805 O O . GLU A 1 98 ? -14.578 3.548 6.333 1.00 88.31 98 GLU A O 1
ATOM 810 N N . LYS A 1 99 ? -14.384 5.141 7.903 1.00 88.19 99 LYS A N 1
ATOM 811 C CA . LYS A 1 99 ? -13.421 5.937 7.130 1.00 88.19 99 LYS A CA 1
ATOM 812 C C . LYS A 1 99 ? -12.113 5.182 6.921 1.00 88.19 99 LYS A C 1
ATOM 814 O O . LYS A 1 99 ? -11.621 5.153 5.798 1.00 88.19 99 LYS A O 1
ATOM 819 N N . CYS A 1 100 ? -11.573 4.544 7.960 1.00 87.50 100 CYS A N 1
ATOM 820 C CA . CYS A 1 100 ? -10.361 3.733 7.844 1.00 87.50 100 CYS A CA 1
ATOM 821 C C . CYS A 1 100 ? -10.541 2.591 6.838 1.00 87.50 100 CYS A C 1
ATOM 823 O O . CYS A 1 100 ? -9.718 2.460 5.936 1.00 87.50 100 CYS A O 1
ATOM 825 N N . LYS A 1 101 ? -11.640 1.830 6.928 1.00 89.75 101 LYS A N 1
ATOM 826 C CA . LYS A 1 101 ? -11.978 0.763 5.970 1.00 89.75 101 LYS A CA 1
ATOM 827 C C . LYS A 1 101 ? -12.092 1.282 4.542 1.00 89.75 101 LYS A C 1
ATOM 829 O O . LYS A 1 101 ? -11.564 0.669 3.622 1.00 89.75 101 LYS A O 1
ATOM 834 N N . THR A 1 102 ? -12.746 2.429 4.362 1.00 89.69 102 THR A N 1
ATOM 835 C CA . THR A 1 102 ? -12.871 3.070 3.048 1.00 89.69 102 THR A CA 1
ATOM 836 C C . THR A 1 102 ? -11.492 3.408 2.480 1.00 89.69 102 THR A C 1
ATOM 838 O O . THR A 1 102 ? -11.214 3.073 1.335 1.00 89.69 102 THR A O 1
ATOM 841 N N . LEU A 1 103 ? -10.593 3.984 3.286 1.00 88.44 103 LEU A N 1
ATOM 842 C CA . LEU A 1 103 ? -9.236 4.341 2.855 1.00 88.44 103 LEU A CA 1
ATOM 843 C C . LEU A 1 103 ? -8.391 3.132 2.434 1.00 88.44 103 LEU A C 1
ATOM 845 O O . LEU A 1 103 ? -7.595 3.255 1.507 1.00 88.44 103 LEU A O 1
ATOM 849 N N . VAL A 1 104 ? -8.557 1.980 3.092 1.00 90.06 104 VAL A N 1
ATOM 850 C CA . VAL A 1 104 ? -7.808 0.747 2.776 1.00 90.06 104 VAL A CA 1
ATOM 851 C C . VAL A 1 104 ? -8.547 -0.192 1.817 1.00 90.06 104 VAL A C 1
ATOM 853 O O . VAL A 1 104 ? -8.052 -1.277 1.510 1.00 90.06 104 VAL A O 1
ATOM 856 N N . SER A 1 105 ? -9.721 0.208 1.325 1.00 90.50 105 SER A N 1
ATOM 857 C CA . SER A 1 105 ? -10.481 -0.570 0.351 1.00 90.50 105 SER A CA 1
ATOM 858 C C . SER A 1 105 ? -9.798 -0.548 -1.015 1.00 90.50 105 SER A C 1
ATOM 860 O O . SER A 1 105 ? -9.369 0.500 -1.501 1.00 90.50 105 SER A O 1
ATOM 862 N N . GLN A 1 106 ? -9.738 -1.711 -1.668 1.00 87.25 106 GLN A N 1
ATOM 863 C CA . GLN A 1 106 ? -9.053 -1.883 -2.950 1.00 87.25 106 GLN A CA 1
ATOM 864 C C . GLN A 1 106 ? -9.573 -0.943 -4.043 1.00 87.25 106 GLN A C 1
ATOM 866 O O . GLN A 1 106 ? -8.785 -0.428 -4.832 1.00 87.25 106 GLN A O 1
ATOM 871 N N . SER A 1 107 ? -10.884 -0.709 -4.087 1.00 86.62 107 SER A N 1
ATOM 872 C CA . SER A 1 107 ? -11.541 0.087 -5.126 1.00 86.62 107 SER A CA 1
ATOM 873 C C . SER A 1 107 ? -11.704 1.562 -4.767 1.00 86.62 107 SER A C 1
ATOM 875 O O . SER A 1 107 ? -12.299 2.304 -5.547 1.00 86.62 107 SER A O 1
ATOM 877 N N . ASN A 1 108 ? -11.257 1.990 -3.584 1.00 90.12 108 ASN A N 1
ATOM 878 C CA . ASN A 1 108 ? -11.434 3.373 -3.170 1.00 90.12 108 ASN A CA 1
ATOM 879 C C . ASN A 1 108 ? -10.530 4.296 -3.985 1.00 90.12 108 ASN A C 1
ATOM 881 O O . ASN A 1 108 ? -9.344 4.014 -4.167 1.00 90.12 108 ASN A O 1
ATOM 885 N N . ASP A 1 109 ? -11.101 5.408 -4.443 1.00 87.00 109 ASP A N 1
ATOM 886 C CA . ASP A 1 109 ? -10.333 6.444 -5.111 1.00 87.00 109 ASP A CA 1
ATOM 887 C C . ASP A 1 109 ? -9.590 7.294 -4.071 1.00 87.00 109 ASP A C 1
ATOM 889 O O . ASP A 1 109 ? -10.172 7.973 -3.225 1.00 87.00 109 ASP A O 1
ATOM 893 N N . LEU A 1 110 ? -8.269 7.226 -4.139 1.00 85.62 110 LEU A N 1
ATOM 894 C CA . LEU A 1 110 ? -7.311 7.936 -3.310 1.00 85.62 110 LEU A CA 1
ATOM 895 C C . LEU A 1 110 ? -6.819 9.218 -3.995 1.00 85.62 110 LEU A C 1
ATOM 897 O O . LEU A 1 110 ? -5.982 9.914 -3.428 1.00 85.62 110 LEU A O 1
ATOM 901 N N . SER A 1 111 ? -7.338 9.581 -5.175 1.00 80.88 111 SER A N 1
ATOM 902 C CA . SER A 1 111 ? -6.942 10.798 -5.901 1.00 80.88 111 SER A CA 1
ATOM 903 C C . SER A 1 111 ? -7.158 12.089 -5.094 1.00 80.88 111 SER A C 1
ATOM 905 O O . SER A 1 111 ? -6.407 13.059 -5.237 1.00 80.88 111 SER A O 1
ATOM 907 N N . SER A 1 112 ? -8.145 12.100 -4.191 1.00 78.25 112 SER A N 1
ATOM 908 C CA . SER A 1 112 ? -8.408 13.214 -3.275 1.00 78.25 112 SER A CA 1
ATOM 909 C C . SER A 1 112 ? -7.419 13.285 -2.107 1.00 78.25 112 SER A C 1
ATOM 911 O O . SER A 1 112 ? -7.322 14.325 -1.450 1.00 78.25 112 SER A O 1
ATOM 913 N N . LEU A 1 113 ? -6.686 12.200 -1.822 1.00 74.00 113 LEU A N 1
ATOM 914 C CA . LEU A 1 113 ? -5.646 12.169 -0.797 1.00 74.00 113 LEU A CA 1
ATOM 915 C C . LEU A 1 113 ? -4.397 12.852 -1.339 1.00 74.00 113 LEU A C 1
ATOM 917 O O . LEU A 1 113 ? -3.463 12.237 -1.844 1.00 74.00 113 LEU A O 1
ATOM 921 N N . ARG A 1 114 ? -4.363 14.173 -1.203 1.00 62.38 114 ARG A N 1
ATOM 922 C CA . ARG A 1 114 ? -3.128 14.916 -1.412 1.00 62.38 114 ARG A CA 1
ATOM 923 C C . ARG A 1 114 ? -2.238 14.746 -0.193 1.00 62.38 114 ARG A C 1
ATOM 925 O O . ARG A 1 114 ? -2.534 15.283 0.874 1.00 62.38 114 ARG A O 1
ATOM 932 N N . ALA A 1 115 ? -1.109 14.068 -0.371 1.00 57.22 115 ALA A N 1
ATOM 933 C CA . ALA A 1 115 ? 0.006 14.250 0.540 1.00 57.22 115 ALA A CA 1
ATOM 934 C C . ALA A 1 115 ? 0.394 15.738 0.497 1.00 57.22 115 ALA A C 1
ATOM 936 O O . ALA A 1 115 ? 0.834 16.250 -0.534 1.00 57.22 115 ALA A O 1
ATOM 937 N N . LYS A 1 116 ? 0.201 16.462 1.606 1.00 49.56 116 LYS A N 1
ATOM 938 C CA . LYS A 1 116 ? 0.934 17.711 1.816 1.00 49.56 116 LYS A CA 1
ATOM 939 C C . LYS A 1 116 ? 2.380 17.283 1.998 1.00 49.56 116 LYS A C 1
ATOM 941 O O . LYS A 1 116 ? 2.699 16.775 3.064 1.00 49.56 116 LYS A O 1
ATOM 946 N N . TYR A 1 117 ? 3.188 17.392 0.946 1.00 43.41 117 TYR A N 1
ATOM 947 C CA . TYR A 1 117 ? 4.622 17.109 0.989 1.00 43.41 117 TYR A CA 1
ATOM 948 C C . TYR A 1 117 ? 5.229 17.787 2.231 1.00 43.41 117 TYR A C 1
ATOM 950 O O . TYR A 1 117 ? 5.251 19.019 2.277 1.00 43.41 117 TYR A O 1
ATOM 958 N N . PRO A 1 118 ? 5.678 17.042 3.255 1.00 47.31 118 PRO A N 1
ATOM 959 C CA . PRO A 1 118 ? 6.429 17.620 4.351 1.00 47.31 118 PRO A CA 1
ATOM 960 C C . PRO A 1 118 ? 7.905 17.562 3.961 1.00 47.31 118 PRO A C 1
ATOM 962 O O . PRO A 1 118 ? 8.469 16.484 3.787 1.00 47.31 118 PRO A O 1
ATOM 965 N N . HIS A 1 119 ? 8.543 18.722 3.836 1.00 51.44 119 HIS A N 1
ATOM 966 C CA . HIS A 1 119 ? 9.994 18.832 3.662 1.00 51.44 119 HIS A CA 1
ATOM 967 C C . HIS A 1 119 ? 10.796 18.411 4.912 1.00 51.44 119 HIS A C 1
ATOM 969 O O . HIS A 1 119 ? 12.022 18.441 4.881 1.00 51.44 119 HIS A O 1
ATOM 975 N N . ASP A 1 120 ? 10.141 17.985 5.994 1.00 46.47 120 ASP A N 1
ATOM 976 C CA . ASP A 1 120 ? 10.803 17.775 7.287 1.00 46.47 120 ASP A CA 1
ATOM 977 C C . ASP A 1 120 ? 11.468 16.398 7.443 1.00 46.47 120 ASP A C 1
ATOM 979 O O . ASP A 1 120 ? 12.147 16.150 8.438 1.00 46.47 120 ASP A O 1
ATOM 983 N N . VAL A 1 121 ? 11.336 15.505 6.456 1.00 46.25 121 VAL A N 1
ATOM 984 C CA . VAL A 1 121 ? 12.121 14.263 6.391 1.00 46.25 121 VAL A CA 1
ATOM 985 C C . VAL A 1 121 ? 12.971 14.302 5.129 1.00 46.25 121 VAL A C 1
ATOM 987 O O . VAL A 1 121 ? 12.621 13.763 4.086 1.00 46.25 121 VAL A O 1
ATOM 990 N N . VAL A 1 122 ? 14.051 15.069 5.257 1.00 44.03 122 VAL A N 1
ATOM 991 C CA . VAL A 1 122 ? 15.206 15.240 4.372 1.00 44.03 122 VAL A CA 1
ATOM 992 C C . VAL A 1 122 ? 15.207 14.333 3.136 1.00 44.03 122 VAL A C 1
ATOM 994 O O . VAL A 1 122 ? 15.612 13.171 3.165 1.00 44.03 122 VAL A O 1
ATOM 997 N N . ASN A 1 123 ? 14.805 14.928 2.018 1.00 42.94 123 ASN A N 1
ATOM 998 C CA . ASN A 1 123 ? 15.071 14.423 0.685 1.00 42.94 123 ASN A CA 1
ATOM 999 C C . ASN A 1 123 ? 16.585 14.510 0.418 1.00 42.94 123 ASN A C 1
ATOM 1001 O O . ASN A 1 123 ? 17.069 15.531 -0.062 1.00 42.94 123 ASN A O 1
ATOM 1005 N N . HIS A 1 124 ? 17.343 13.463 0.739 1.00 50.41 124 HIS A N 1
ATOM 1006 C CA . HIS A 1 124 ? 18.723 13.308 0.265 1.00 50.41 124 HIS A CA 1
ATOM 1007 C C . HIS A 1 124 ? 18.768 12.739 -1.163 1.00 50.41 124 HIS A C 1
ATOM 1009 O O . HIS A 1 124 ? 19.659 11.956 -1.485 1.00 50.41 124 HIS A O 1
ATOM 1015 N N . LEU A 1 125 ? 17.832 13.121 -2.039 1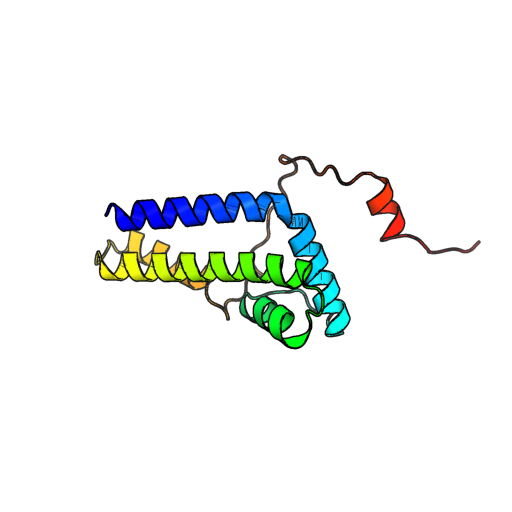.00 47.28 125 LEU A N 1
ATOM 1016 C CA . LEU A 1 125 ? 18.078 12.978 -3.469 1.00 47.28 125 LEU A CA 1
ATOM 1017 C C . LEU A 1 125 ? 19.222 13.938 -3.805 1.00 47.28 125 LEU A C 1
ATOM 1019 O O . LEU A 1 125 ? 19.061 15.160 -3.792 1.00 47.28 125 LEU A O 1
ATOM 1023 N N . SER A 1 126 ? 20.407 13.366 -4.015 1.00 47.84 126 SER A N 1
ATOM 1024 C CA . SER A 1 126 ? 21.570 14.086 -4.518 1.00 47.84 126 SER A CA 1
ATOM 1025 C C . SER A 1 126 ? 21.160 14.814 -5.798 1.00 47.84 126 SER A C 1
ATOM 1027 O O . SER A 1 126 ? 20.479 14.240 -6.650 1.00 47.84 126 SER A O 1
ATOM 1029 N N . CYS A 1 127 ? 21.558 16.077 -5.941 1.00 51.03 127 CYS A N 1
ATOM 1030 C CA . CYS A 1 127 ? 21.186 16.945 -7.063 1.00 51.03 127 CYS A CA 1
ATOM 1031 C C . CYS A 1 127 ? 21.480 16.351 -8.459 1.00 51.03 127 CYS A C 1
ATOM 1033 O O . CYS A 1 127 ? 20.956 16.854 -9.452 1.00 51.03 127 CYS A O 1
ATOM 1035 N N . ASP A 1 128 ? 22.273 15.281 -8.549 1.00 50.47 128 ASP A N 1
ATOM 1036 C CA . ASP A 1 128 ? 22.536 14.549 -9.789 1.00 50.47 128 ASP A CA 1
ATOM 1037 C C . ASP A 1 128 ? 21.315 13.785 -10.332 1.00 50.47 128 ASP A C 1
ATOM 1039 O O . ASP A 1 128 ? 21.138 13.703 -11.548 1.00 50.47 128 ASP A O 1
ATOM 1043 N N . GLU A 1 129 ? 20.421 13.283 -9.474 1.00 50.59 129 GLU A N 1
ATOM 1044 C CA . GLU A 1 129 ? 19.266 12.483 -9.919 1.00 50.59 129 GLU A CA 1
ATOM 1045 C C . GLU A 1 129 ? 18.150 13.367 -10.509 1.00 50.59 129 GLU A C 1
ATOM 1047 O O . GLU A 1 129 ? 17.506 13.011 -11.497 1.00 50.59 129 GLU A O 1
ATOM 1052 N N . ALA A 1 130 ? 18.014 14.600 -10.003 1.00 49.50 130 ALA A N 1
ATOM 1053 C CA . ALA A 1 130 ? 17.112 15.611 -10.560 1.00 49.50 130 ALA A CA 1
ATOM 1054 C C . ALA A 1 130 ? 17.558 16.117 -11.945 1.00 49.50 130 ALA A C 1
ATOM 1056 O O . ALA A 1 130 ? 16.728 16.553 -12.744 1.00 49.50 130 ALA A O 1
ATOM 1057 N N . ARG A 1 131 ? 18.862 16.052 -12.250 1.00 49.88 131 ARG A N 1
ATOM 1058 C CA . ARG A 1 131 ? 19.417 16.536 -13.521 1.00 49.88 131 ARG A CA 1
ATOM 1059 C C . ARG A 1 131 ? 19.244 15.533 -14.663 1.00 49.88 131 ARG A C 1
ATOM 1061 O O 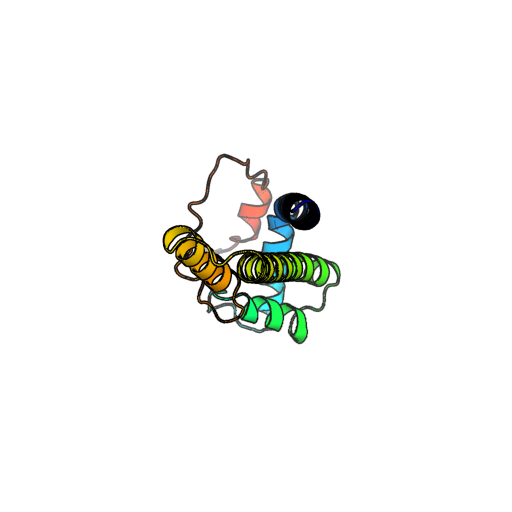. ARG A 1 131 ? 19.103 15.953 -15.809 1.00 49.88 131 ARG A O 1
ATOM 1068 N N . ASN A 1 132 ? 19.202 14.236 -14.356 1.00 51.34 132 ASN A N 1
ATOM 1069 C CA . ASN A 1 132 ? 19.124 13.181 -15.369 1.00 51.34 132 ASN A CA 1
ATOM 1070 C C . ASN A 1 132 ? 17.690 12.752 -15.724 1.00 51.34 132 ASN A C 1
ATOM 1072 O O . ASN A 1 132 ? 17.482 12.278 -16.835 1.00 51.34 132 ASN A O 1
ATOM 1076 N N . HIS A 1 133 ? 16.691 12.970 -14.858 1.00 48.69 133 HIS A N 1
ATOM 1077 C CA . HIS A 1 133 ? 15.290 12.646 -15.187 1.00 48.69 133 HIS A CA 1
ATOM 1078 C C . HIS A 1 133 ? 14.573 13.742 -16.010 1.00 48.69 133 HIS A C 1
ATOM 1080 O O . HIS A 1 133 ? 13.569 13.475 -16.662 1.00 48.69 133 HIS A O 1
ATOM 1086 N N . TYR A 1 134 ? 15.116 14.966 -16.037 1.00 48.84 134 TYR A N 1
ATOM 1087 C CA . TYR A 1 134 ? 14.645 16.081 -16.881 1.00 48.84 134 TYR A CA 1
ATOM 1088 C C . TYR A 1 134 ? 15.693 16.531 -17.915 1.00 48.84 134 TYR A C 1
ATOM 1090 O O . TYR A 1 134 ? 15.663 17.660 -18.407 1.00 48.84 134 TYR A O 1
ATOM 1098 N N . GLY A 1 135 ? 16.659 15.670 -18.237 1.00 45.28 135 GLY A N 1
ATOM 1099 C CA . GLY A 1 135 ? 17.715 15.995 -19.187 1.00 45.28 135 GLY A CA 1
ATOM 1100 C C . GLY A 1 135 ? 17.232 15.944 -20.637 1.00 45.28 135 GLY A C 1
ATOM 1101 O O . GLY A 1 135 ? 17.094 14.862 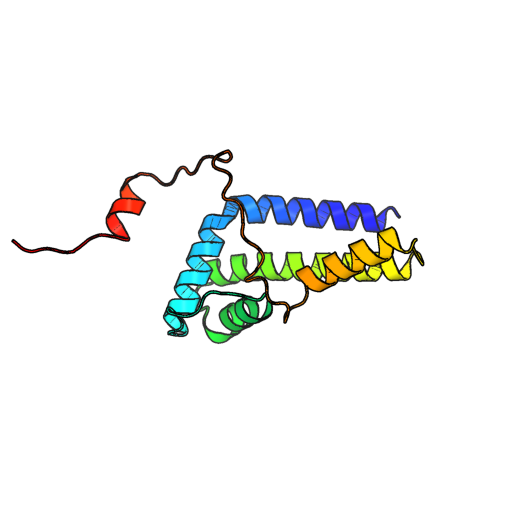-21.194 1.00 45.28 135 GLY A O 1
ATOM 1102 N N . GLY A 1 136 ? 17.081 17.108 -21.276 1.00 43.91 136 GLY A N 1
ATOM 1103 C CA . GLY A 1 136 ? 17.319 17.228 -22.718 1.00 43.91 136 GLY A CA 1
ATOM 1104 C C . GLY A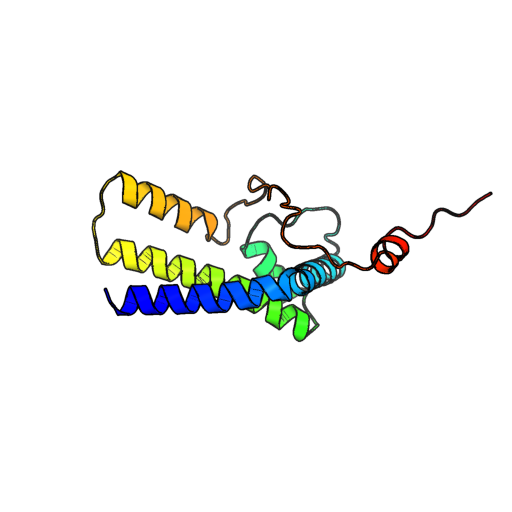 1 136 ? 16.224 17.896 -23.546 1.00 43.91 136 GLY A C 1
ATOM 1105 O O . GLY A 1 136 ? 15.496 17.225 -24.268 1.00 43.91 136 GLY A O 1
ATOM 1106 N N . VAL A 1 137 ? 16.216 19.229 -23.578 1.00 36.03 137 VAL A N 1
ATOM 1107 C CA . VAL A 1 137 ? 15.936 19.939 -24.835 1.00 36.03 137 VAL A CA 1
ATOM 1108 C C . VAL A 1 137 ? 17.244 20.601 -25.248 1.00 36.03 137 VAL A C 1
ATOM 1110 O O . VAL A 1 137 ? 17.662 21.599 -24.668 1.00 36.03 137 VAL A O 1
ATOM 1113 N N . GLY A 1 138 ? 17.942 19.962 -26.185 1.00 40.22 138 GLY A N 1
ATOM 1114 C CA . GLY A 1 138 ? 19.017 20.599 -26.936 1.00 40.22 138 GLY A CA 1
ATOM 1115 C C . GLY A 1 138 ? 18.468 21.560 -27.994 1.00 40.22 138 GLY A C 1
ATOM 1116 O O . GLY A 1 138 ? 17.271 21.565 -28.277 1.00 40.22 138 GLY A O 1
ATOM 1117 N N . THR A 1 139 ? 19.402 22.273 -28.632 1.00 36.75 139 THR A N 1
ATOM 1118 C CA . THR A 1 139 ? 19.261 23.298 -29.692 1.00 36.75 139 THR A CA 1
ATOM 1119 C C . THR A 1 139 ? 18.915 24.691 -29.137 1.00 36.75 139 THR A C 1
ATOM 1121 O O . THR A 1 139 ? 17.913 24.856 -28.457 1.00 36.75 139 THR A O 1
ATOM 1124 N N . THR A 1 140 ? 19.722 25.743 -29.317 1.00 38.47 140 THR A N 1
ATOM 1125 C CA . THR A 1 140 ? 20.700 26.077 -30.374 1.00 38.47 140 THR A CA 1
ATOM 1126 C C . THR A 1 140 ? 21.808 26.958 -29.801 1.00 38.47 140 THR A C 1
ATOM 1128 O O . THR A 1 140 ? 21.503 27.703 -28.843 1.00 38.47 140 THR A O 1
#

pLDDT: mean 81.45, std 17.9, range [36.03, 97.12]

Secondary structure (DSSP, 8-state):
-HHHHHHHHHHHHHHHHHHHTHHHHHHHHHHHHHHTT--SSPP--HHHHHHHHHHT---HHHHHHHHHHHHHHHHHHHHHHHHHHH----HHHHHHHHHHHHHH-TT---TT------TTS-----HHHHHHHT------

Foldseek 3Di:
DVVLVVLVVVLVVLVVVLVVCVVLQVVLVVQLCVQVVNPPDDDFFLLVLVVSLVPRGPDPSSNVSSVSVLVSLVSQLVSLVVVVVVDPDDPVVVVVSVVSNLRSDGPRTCVPVDDPDDCPPDPPPPVVVVCVVPDDDDDD

Radius of gyration: 18.41 Å; chains: 1; bounding box: 44×36×54 Å

Sequence (140 aa):
MNEVKETLRSIEQKYKLFQQQQFTFIAALEHCRENAHDKIRPISSIGQVQSYMEHYCNNSTDRRILFMFLDICSELNKLCQHFEALHSGTPVTNNLLEKCKTLVSQSNDLSSLRAKYPHDVVNHLSCDEARNHYGGVGTT